Protein AF-A0A3L8C1E6-F1 (afdb_monomer_lite)

Secondary structure (DSSP, 8-state):
-PPPTT---------SSHHHHHHHHHHHHHHHTT-HHHHHHHHHIIIIIS-----SHHHHHHHHTTSS--HHHHHHHHH-HHHHHHHHHHHHHHHHTT--SSSEEEETTTEEEEHHHHSSHHHHHHHHHHHHT-

Sequence (134 aa):
QTKPEAVQFSRVPATWNASFRKLGKLYYVIEKLGLQDKAMPLVFDYVHGQKKTVDGPKSAFEALSSLEVTEAAVTEAWNDTEVETKTNTAGRTFSQYQLRGVPAFMVNGQYTTSVKMAGSEEELFEVVNFLLGK

Radius of gyration: 16.0 Å; chains: 1; bounding box: 40×29×36 Å

Structure (mmCIF, N/CA/C/O backbone):
data_AF-A0A3L8C1E6-F1
#
_entry.id   AF-A0A3L8C1E6-F1
#
loop_
_atom_site.group_PDB
_atom_site.id
_atom_site.type_symbol
_atom_site.label_atom_id
_atom_site.label_alt_id
_atom_site.label_comp_id
_atom_site.label_asym_id
_atom_site.label_entity_id
_atom_site.label_seq_id
_atom_site.pdbx_PDB_ins_code
_atom_site.Cartn_x
_atom_site.Cartn_y
_atom_site.Cartn_z
_atom_site.occupancy
_atom_site.B_iso_or_equiv
_atom_site.auth_seq_id
_atom_site.auth_comp_id
_atom_site.auth_asym_id
_atom_site.auth_atom_id
_atom_site.pdbx_PDB_model_num
ATOM 1 N N . GLN A 1 1 ? -23.079 -10.722 1.914 1.00 39.59 1 GLN A N 1
ATOM 2 C CA . GLN A 1 1 ? -24.048 -9.624 2.109 1.00 39.59 1 GLN A CA 1
ATOM 3 C C . GLN A 1 1 ? -23.577 -8.421 1.313 1.00 39.59 1 GLN A C 1
ATOM 5 O O . GLN A 1 1 ? -22.400 -8.087 1.371 1.00 39.59 1 GLN A O 1
ATOM 10 N N . THR A 1 2 ? -24.466 -7.854 0.505 1.00 45.72 2 THR A N 1
ATOM 11 C CA . THR A 1 2 ? -24.214 -6.737 -0.410 1.00 45.72 2 THR A CA 1
ATOM 12 C C . THR A 1 2 ? -24.329 -5.406 0.332 1.00 45.72 2 THR A C 1
ATOM 14 O O . THR A 1 2 ? -25.259 -5.181 1.100 1.00 45.72 2 THR A O 1
ATOM 17 N N . LYS A 1 3 ? -23.324 -4.557 0.125 1.00 45.88 3 LYS A N 1
ATOM 18 C CA . LYS A 1 3 ? -23.102 -3.260 0.771 1.00 45.88 3 LYS A CA 1
ATOM 19 C C . LYS A 1 3 ? -24.234 -2.265 0.431 1.00 45.88 3 LYS A C 1
ATOM 21 O O . LYS A 1 3 ? -24.604 -2.206 -0.740 1.00 45.88 3 LYS A O 1
ATOM 26 N N . PRO A 1 4 ? -24.743 -1.452 1.377 1.00 47.69 4 PRO A N 1
ATOM 27 C CA . PRO A 1 4 ? -25.599 -0.310 1.049 1.00 47.69 4 PRO A CA 1
ATOM 28 C C . PRO A 1 4 ? -24.823 0.719 0.209 1.00 47.69 4 PRO A C 1
ATOM 30 O O . PRO A 1 4 ? -23.647 0.976 0.478 1.00 47.69 4 PRO A O 1
ATOM 33 N N . GLU A 1 5 ? -25.479 1.332 -0.781 1.00 49.22 5 GLU A N 1
ATOM 34 C CA . GLU A 1 5 ? -24.886 2.263 -1.766 1.00 49.22 5 GLU A CA 1
ATOM 35 C C . GLU A 1 5 ? -24.219 3.518 -1.161 1.00 49.22 5 GLU A C 1
ATOM 37 O O . GLU A 1 5 ? -23.462 4.203 -1.843 1.00 49.22 5 GLU A O 1
ATOM 42 N N . ALA A 1 6 ? -24.421 3.804 0.129 1.00 55.22 6 ALA A N 1
ATOM 43 C CA . ALA A 1 6 ? -23.886 4.989 0.805 1.00 55.22 6 ALA A CA 1
ATOM 44 C C . ALA A 1 6 ? -22.478 4.816 1.414 1.00 55.22 6 ALA A C 1
ATOM 46 O O . ALA A 1 6 ? -21.948 5.753 2.008 1.00 55.22 6 ALA A O 1
ATOM 47 N N . VAL A 1 7 ? -21.852 3.638 1.298 1.00 49.88 7 VAL A N 1
ATOM 48 C CA . VAL A 1 7 ? -20.583 3.355 1.990 1.00 49.88 7 VAL A CA 1
ATOM 49 C C . VAL A 1 7 ? -19.402 3.392 1.021 1.00 49.88 7 VAL A C 1
ATOM 51 O O . VAL A 1 7 ? -19.164 2.436 0.275 1.00 49.88 7 VAL A O 1
ATOM 54 N N . GLN A 1 8 ? -18.583 4.445 1.081 1.00 57.16 8 GLN A N 1
ATOM 55 C CA . GLN A 1 8 ? -17.251 4.437 0.467 1.00 57.16 8 GLN A CA 1
ATOM 56 C C . GLN A 1 8 ? -16.273 3.691 1.376 1.00 57.16 8 GLN A C 1
ATOM 58 O O . GLN A 1 8 ? -16.107 4.019 2.545 1.00 57.16 8 GLN A O 1
ATOM 63 N N . PHE A 1 9 ? -15.636 2.651 0.838 1.00 55.72 9 PHE A N 1
ATOM 64 C CA . PHE A 1 9 ? -14.589 1.924 1.548 1.00 55.72 9 PHE A CA 1
ATOM 65 C C . PHE A 1 9 ? -13.251 2.302 0.930 1.00 55.72 9 PHE A C 1
ATOM 67 O O . PHE A 1 9 ? -13.019 2.024 -0.244 1.00 55.72 9 PHE A O 1
ATOM 74 N N . SER A 1 10 ? -12.398 2.940 1.722 1.00 62.34 10 SER A N 1
ATOM 75 C CA . SER A 1 10 ? -11.041 3.301 1.331 1.00 62.34 10 SER A CA 1
ATOM 76 C C . SER A 1 10 ? -10.060 2.609 2.267 1.00 62.34 10 SER A C 1
ATOM 78 O O . SER A 1 10 ? -10.228 2.645 3.487 1.00 62.34 10 SER A O 1
ATOM 80 N N . ARG A 1 11 ? -9.048 1.949 1.699 1.00 68.44 11 ARG A N 1
ATOM 81 C CA . ARG A 1 11 ? -7.948 1.370 2.474 1.00 68.44 11 ARG A CA 1
ATOM 82 C C . ARG A 1 11 ? -6.838 2.406 2.555 1.00 68.44 11 ARG A C 1
ATOM 84 O O . ARG A 1 11 ? -6.312 2.835 1.532 1.00 68.44 11 ARG A O 1
ATOM 91 N N . VAL A 1 12 ? -6.465 2.776 3.774 1.00 69.62 12 VAL A N 1
ATOM 92 C CA . VAL A 1 12 ? -5.298 3.621 4.034 1.00 69.62 12 VAL A CA 1
ATOM 93 C C . VAL A 1 12 ? -4.218 2.722 4.633 1.00 69.62 12 VAL A C 1
ATOM 95 O O . VAL A 1 12 ? -4.436 2.169 5.714 1.00 69.62 12 VAL A O 1
ATOM 98 N N . PRO A 1 13 ? -3.081 2.508 3.952 1.00 69.25 13 PRO A N 1
ATOM 99 C CA . PRO A 1 13 ? -2.024 1.672 4.491 1.00 69.25 13 PRO A CA 1
ATOM 100 C C . PRO A 1 13 ? -1.359 2.358 5.688 1.00 69.25 13 PRO A C 1
ATOM 102 O O . PRO A 1 13 ? -1.183 3.577 5.708 1.00 69.25 13 PRO A O 1
ATOM 105 N N . ALA A 1 14 ? -0.953 1.567 6.680 1.00 69.00 14 ALA A N 1
ATOM 106 C CA . ALA A 1 14 ? -0.160 2.077 7.789 1.00 69.00 14 ALA A CA 1
ATOM 107 C C . ALA A 1 14 ? 1.213 2.524 7.303 1.00 69.00 14 ALA A C 1
ATOM 109 O O . ALA A 1 14 ? 1.912 1.772 6.631 1.00 69.00 14 ALA A O 1
ATOM 110 N N . THR A 1 15 ? 1.622 3.731 7.692 1.00 71.69 15 THR A N 1
ATOM 111 C CA . THR A 1 15 ? 2.943 4.283 7.356 1.00 71.69 15 THR A CA 1
ATOM 112 C C . THR A 1 15 ? 3.637 4.909 8.573 1.00 71.69 15 THR A C 1
ATOM 114 O O . THR A 1 15 ? 4.393 5.867 8.430 1.00 71.69 15 THR A O 1
ATOM 117 N N . TRP A 1 16 ? 3.366 4.410 9.787 1.00 67.94 16 TRP A N 1
ATOM 118 C CA . TRP A 1 16 ? 3.824 5.032 11.043 1.00 67.94 16 TRP A CA 1
ATOM 119 C C . TRP A 1 16 ? 5.339 4.939 11.291 1.00 67.94 16 TRP A C 1
ATOM 121 O O . TRP A 1 16 ? 5.869 5.656 12.133 1.00 67.94 16 TRP A O 1
ATOM 131 N N . ASN A 1 17 ? 6.049 4.046 10.596 1.00 74.44 17 ASN A N 1
ATOM 132 C CA . ASN A 1 17 ? 7.511 3.974 10.604 1.00 74.44 17 ASN A CA 1
ATOM 133 C C . ASN A 1 17 ? 8.043 3.791 9.177 1.00 74.44 17 ASN A C 1
ATOM 135 O O . ASN A 1 17 ? 7.270 3.582 8.241 1.00 74.44 17 ASN A O 1
ATOM 139 N N . ALA A 1 18 ? 9.365 3.861 9.007 1.00 83.12 18 ALA A N 1
ATOM 140 C CA . ALA A 1 18 ? 9.994 3.794 7.691 1.00 83.12 18 ALA A CA 1
ATOM 141 C C . ALA A 1 18 ? 9.648 2.507 6.922 1.00 83.12 18 ALA A C 1
ATOM 143 O O . ALA A 1 18 ? 9.317 2.588 5.744 1.00 83.12 18 ALA A O 1
ATOM 144 N N . SER A 1 19 ? 9.663 1.340 7.570 1.00 80.38 19 SER A N 1
ATOM 145 C CA . SER A 1 19 ? 9.336 0.062 6.921 1.00 80.38 19 SER A CA 1
ATOM 146 C C . SER A 1 19 ? 7.873 0.003 6.477 1.00 80.38 19 SER A C 1
ATOM 148 O O . SER A 1 19 ? 7.586 -0.306 5.322 1.00 80.38 19 SER A O 1
ATOM 150 N N . PHE A 1 20 ? 6.941 0.387 7.352 1.00 80.31 20 PHE A N 1
ATOM 151 C CA . PHE A 1 20 ? 5.520 0.449 7.015 1.00 80.31 20 PHE A CA 1
ATOM 152 C C . PHE A 1 20 ? 5.237 1.500 5.941 1.00 80.31 20 PHE A C 1
ATOM 154 O O . PHE A 1 20 ? 4.435 1.257 5.049 1.00 80.31 20 PHE A O 1
ATOM 161 N N . ARG A 1 21 ? 5.959 2.628 5.934 1.00 87.44 21 ARG A N 1
ATOM 162 C CA . ARG A 1 21 ? 5.863 3.630 4.864 1.00 87.44 21 ARG A CA 1
ATOM 163 C C . ARG A 1 21 ? 6.209 3.042 3.500 1.00 87.44 21 ARG A C 1
ATOM 165 O O . ARG A 1 21 ? 5.520 3.350 2.537 1.00 87.44 21 ARG A O 1
ATOM 172 N N . LYS A 1 22 ? 7.225 2.179 3.408 1.00 90.06 22 LYS A N 1
ATOM 173 C CA . LYS A 1 22 ? 7.590 1.509 2.148 1.00 90.06 22 LYS A CA 1
ATOM 174 C C . LYS A 1 22 ? 6.529 0.503 1.701 1.00 90.06 22 LYS A C 1
ATOM 176 O O . LYS A 1 22 ? 6.199 0.468 0.521 1.00 90.06 22 LYS A O 1
ATOM 181 N N . LEU A 1 23 ? 5.947 -0.253 2.632 1.00 86.88 23 LEU A N 1
ATOM 182 C CA . LEU A 1 23 ? 4.824 -1.153 2.337 1.00 86.88 23 LEU A CA 1
ATOM 183 C C . LEU A 1 23 ? 3.564 -0.384 1.912 1.00 86.88 23 LEU A C 1
ATOM 185 O O . LEU A 1 23 ? 2.896 -0.774 0.959 1.00 86.88 23 LEU A O 1
ATOM 189 N N . GLY A 1 24 ? 3.264 0.744 2.556 1.00 87.25 24 GLY A N 1
ATOM 190 C CA . GLY A 1 24 ? 2.166 1.617 2.145 1.00 87.25 24 GLY A CA 1
ATOM 191 C C . GLY A 1 24 ? 2.413 2.300 0.806 1.00 87.25 24 GLY A C 1
ATOM 192 O O . GLY A 1 24 ? 1.495 2.438 0.004 1.00 87.25 24 GLY A O 1
ATOM 193 N N . LYS A 1 25 ? 3.667 2.641 0.505 1.00 92.31 25 LYS A N 1
ATOM 194 C CA . LYS A 1 25 ? 4.053 3.114 -0.823 1.00 92.31 25 LYS A CA 1
ATOM 195 C C . LYS A 1 25 ? 3.846 2.032 -1.884 1.00 92.31 25 LYS A C 1
ATOM 197 O O . LYS A 1 25 ? 3.252 2.315 -2.919 1.00 92.31 25 LYS A O 1
ATOM 202 N N . LEU A 1 26 ? 4.242 0.787 -1.602 1.00 91.44 26 LEU A N 1
ATOM 203 C CA . LEU A 1 26 ? 3.983 -0.361 -2.478 1.00 91.44 26 LEU A CA 1
ATOM 204 C C . LEU A 1 26 ? 2.481 -0.565 -2.732 1.00 91.44 26 LEU A C 1
ATOM 206 O O . LEU A 1 26 ? 2.094 -0.829 -3.866 1.00 91.44 26 LEU A O 1
ATOM 210 N N . TYR A 1 27 ? 1.628 -0.380 -1.722 1.00 90.31 27 TYR A N 1
ATOM 211 C CA . TYR A 1 27 ? 0.173 -0.421 -1.905 1.00 90.31 27 TYR A CA 1
ATOM 212 C C . TYR A 1 27 ? -0.302 0.589 -2.964 1.00 90.31 27 TYR A C 1
ATOM 214 O O . TYR A 1 27 ? -1.056 0.229 -3.866 1.00 90.31 27 TYR A O 1
ATOM 222 N N . TYR A 1 28 ? 0.180 1.834 -2.910 1.00 92.12 28 TYR A N 1
ATOM 223 C CA . TYR A 1 28 ? -0.190 2.856 -3.894 1.00 92.12 28 TYR A CA 1
ATOM 224 C C . TYR A 1 28 ? 0.442 2.640 -5.274 1.00 92.12 28 TYR A C 1
ATOM 226 O O . TYR A 1 28 ? -0.171 2.991 -6.278 1.00 92.12 28 TYR A O 1
ATOM 234 N N . VAL A 1 29 ? 1.618 2.012 -5.348 1.00 93.00 29 VAL A N 1
ATOM 235 C CA . VAL A 1 29 ? 2.190 1.540 -6.620 1.00 93.00 29 VAL A CA 1
ATOM 236 C C . VAL A 1 29 ? 1.280 0.494 -7.260 1.00 93.00 29 VAL A C 1
ATOM 238 O O . VAL A 1 29 ? 0.937 0.604 -8.431 1.00 93.00 29 VAL A O 1
ATOM 241 N N . ILE A 1 30 ? 0.836 -0.489 -6.479 1.00 91.25 30 ILE A N 1
ATOM 242 C CA . ILE A 1 30 ? -0.080 -1.542 -6.930 1.00 91.25 30 ILE A CA 1
ATOM 243 C C . ILE A 1 30 ? -1.422 -0.956 -7.382 1.00 91.25 30 ILE A C 1
ATOM 245 O O . ILE A 1 30 ? -1.963 -1.390 -8.396 1.00 91.25 30 ILE A O 1
ATOM 249 N N . GLU A 1 31 ? -1.946 0.032 -6.652 1.00 88.50 31 GLU A N 1
ATOM 250 C CA . GLU A 1 31 ? -3.147 0.779 -7.038 1.00 88.50 31 GLU A CA 1
ATOM 251 C C . GLU A 1 31 ? -2.957 1.509 -8.367 1.00 88.50 31 GLU A C 1
ATOM 253 O O . GLU A 1 31 ? -3.797 1.373 -9.253 1.00 88.50 31 GLU A O 1
ATOM 258 N N . LYS A 1 32 ? -1.841 2.226 -8.543 1.00 91.75 32 LYS A N 1
ATOM 259 C CA . LYS A 1 32 ? -1.549 2.946 -9.789 1.00 91.75 32 LYS A CA 1
ATOM 260 C C . LYS A 1 32 ? -1.431 2.003 -10.989 1.00 91.75 32 LYS A C 1
ATOM 262 O O . LYS A 1 32 ? -1.827 2.362 -12.092 1.00 91.75 32 LYS A O 1
ATOM 267 N N . LEU A 1 33 ? -0.914 0.796 -10.766 1.00 91.56 33 LEU A N 1
ATOM 268 C CA . LEU A 1 33 ? -0.788 -0.244 -11.788 1.00 91.56 33 LEU A CA 1
ATOM 269 C C . LEU A 1 33 ? -2.080 -1.055 -11.998 1.00 91.56 33 LEU A C 1
ATOM 271 O O . LEU A 1 33 ? -2.119 -1.901 -12.886 1.00 91.56 33 LEU A O 1
ATOM 275 N N . GLY A 1 34 ? -3.130 -0.833 -11.197 1.00 89.81 34 GLY A N 1
ATOM 276 C CA . GLY A 1 34 ? -4.392 -1.574 -11.296 1.00 89.81 34 GLY A CA 1
ATOM 277 C C . GLY A 1 34 ? -4.275 -3.058 -10.925 1.00 89.81 34 GLY A C 1
ATOM 278 O O . GLY A 1 34 ? -5.050 -3.882 -11.402 1.00 89.81 34 GLY A O 1
ATOM 279 N N . LEU A 1 35 ? -3.295 -3.424 -10.090 1.00 88.75 35 LEU A N 1
ATOM 280 C CA . LEU A 1 35 ? -2.958 -4.819 -9.767 1.00 88.75 35 LEU A CA 1
ATOM 281 C C . LEU A 1 35 ? -3.475 -5.277 -8.393 1.00 88.75 35 LEU A C 1
ATOM 283 O O . LEU A 1 35 ? -3.067 -6.329 -7.902 1.00 88.75 35 LEU A O 1
ATOM 287 N N . GLN A 1 36 ? -4.352 -4.502 -7.752 1.00 79.25 36 GLN A N 1
ATOM 2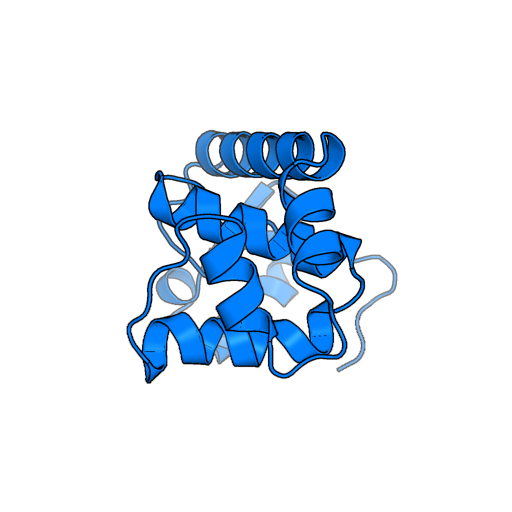88 C CA . GLN A 1 36 ? -4.730 -4.663 -6.338 1.00 79.25 36 GLN A CA 1
ATOM 289 C C . GLN A 1 36 ? -5.208 -6.077 -5.990 1.00 79.25 36 GLN A C 1
ATOM 291 O O . GLN A 1 36 ? -4.732 -6.653 -5.011 1.00 79.25 36 GLN A O 1
ATOM 296 N N . ASP A 1 37 ? -6.080 -6.655 -6.816 1.00 76.81 37 ASP A N 1
ATOM 297 C CA . ASP A 1 37 ? -6.702 -7.953 -6.536 1.00 76.81 37 ASP A CA 1
ATOM 298 C C . ASP A 1 37 ? -5.698 -9.114 -6.553 1.00 76.81 37 ASP A C 1
ATOM 300 O O . ASP A 1 37 ? -5.835 -10.071 -5.793 1.00 76.81 37 ASP A O 1
ATOM 304 N N . LYS A 1 38 ? -4.661 -9.026 -7.396 1.00 81.56 38 LYS A N 1
ATOM 305 C CA . LYS A 1 38 ? -3.672 -10.100 -7.586 1.00 81.56 38 LYS A CA 1
ATOM 306 C C . LYS A 1 38 ? -2.392 -9.886 -6.780 1.00 81.56 38 LYS A C 1
ATOM 308 O O . LYS A 1 38 ? -1.742 -10.850 -6.389 1.00 81.56 38 LYS A O 1
ATOM 313 N N . ALA A 1 39 ? -2.019 -8.634 -6.531 1.00 86.50 39 ALA A N 1
ATOM 314 C CA . ALA A 1 39 ? -0.754 -8.291 -5.894 1.00 86.50 39 ALA A CA 1
ATOM 315 C C . ALA A 1 39 ? -0.776 -8.444 -4.371 1.00 86.50 39 ALA A C 1
ATOM 317 O O . ALA A 1 39 ? 0.246 -8.782 -3.783 1.00 86.50 39 ALA A O 1
ATOM 318 N N . MET A 1 40 ? -1.917 -8.215 -3.712 1.00 81.25 40 MET A N 1
ATOM 319 C CA . MET A 1 40 ? -1.988 -8.259 -2.244 1.00 81.25 40 MET A CA 1
ATOM 320 C C . MET A 1 40 ? -1.586 -9.619 -1.643 1.00 81.25 40 MET A C 1
ATOM 322 O O . MET A 1 40 ? -0.762 -9.612 -0.725 1.00 81.25 40 MET A O 1
ATOM 326 N N . PRO A 1 41 ? -2.056 -10.777 -2.155 1.00 82.12 41 PRO A N 1
ATOM 327 C CA . PRO A 1 41 ? -1.594 -12.080 -1.671 1.00 82.12 41 PRO A CA 1
ATOM 328 C C . PRO A 1 41 ? -0.089 -12.301 -1.880 1.00 82.12 41 PRO A C 1
ATOM 330 O O . PRO A 1 41 ? 0.581 -12.815 -0.989 1.00 82.12 41 PRO A O 1
ATOM 333 N N . LEU A 1 42 ? 0.454 -11.864 -3.023 1.00 86.31 42 LEU A N 1
ATOM 334 C CA . LEU A 1 42 ? 1.876 -12.015 -3.356 1.00 86.31 42 LEU A CA 1
ATOM 335 C C . LEU A 1 42 ? 2.768 -11.187 -2.434 1.00 86.31 42 LEU A C 1
ATOM 337 O O . LEU A 1 42 ? 3.764 -11.685 -1.918 1.00 86.31 42 LEU A O 1
ATOM 341 N N . VAL A 1 43 ? 2.383 -9.938 -2.166 1.00 86.38 43 VAL A N 1
ATOM 342 C CA . VAL A 1 43 ? 3.099 -9.075 -1.219 1.00 86.38 43 VAL A CA 1
ATOM 343 C C . VAL A 1 43 ? 3.025 -9.646 0.196 1.00 86.38 43 VAL A C 1
ATOM 345 O O . VAL A 1 43 ? 4.011 -9.595 0.932 1.00 86.38 43 VAL A O 1
ATOM 348 N N . PHE A 1 44 ? 1.879 -10.211 0.586 1.00 80.50 44 PHE A N 1
ATOM 349 C CA . PHE A 1 44 ? 1.734 -10.830 1.898 1.00 80.50 44 PHE A CA 1
ATOM 350 C C . PHE A 1 44 ? 2.652 -12.047 2.057 1.00 80.50 44 PHE A C 1
ATOM 352 O O . PHE A 1 44 ? 3.345 -12.136 3.073 1.00 80.50 44 PHE A O 1
ATOM 359 N N . ASP A 1 45 ? 2.704 -12.934 1.059 1.00 81.56 45 ASP A N 1
ATOM 360 C CA . ASP A 1 45 ? 3.623 -14.076 1.033 1.00 81.56 45 ASP A CA 1
ATOM 361 C C . ASP A 1 45 ? 5.091 -13.628 1.014 1.00 81.56 45 ASP A C 1
ATOM 363 O O . ASP A 1 45 ? 5.900 -14.122 1.796 1.00 81.56 45 ASP A O 1
ATOM 367 N N . TYR A 1 46 ? 5.434 -12.621 0.209 1.00 88.44 46 TYR A N 1
ATOM 368 C CA . TYR A 1 46 ? 6.788 -12.070 0.140 1.00 88.44 46 TYR A CA 1
ATOM 369 C C . TYR A 1 46 ? 7.290 -11.593 1.515 1.00 88.44 46 TYR A C 1
ATOM 371 O O . TYR A 1 46 ? 8.421 -11.885 1.910 1.00 88.44 46 T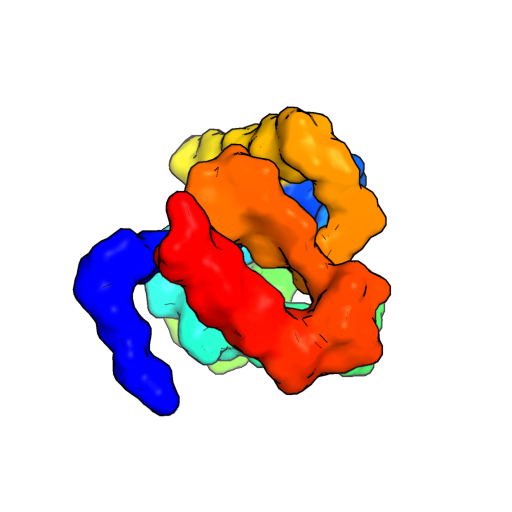YR A O 1
ATOM 379 N N . VAL A 1 47 ? 6.435 -10.911 2.284 1.00 81.69 47 VAL A N 1
ATOM 380 C CA . VAL A 1 47 ? 6.796 -10.383 3.608 1.00 81.69 47 VAL A CA 1
ATOM 381 C C . VAL A 1 47 ? 6.721 -11.443 4.709 1.00 81.69 47 VAL A C 1
ATOM 383 O O . VAL A 1 47 ? 7.643 -11.543 5.515 1.00 81.69 47 VAL A O 1
ATOM 386 N N . HIS A 1 48 ? 5.652 -12.240 4.770 1.00 78.69 48 HIS A N 1
ATOM 387 C CA . HIS A 1 48 ? 5.405 -13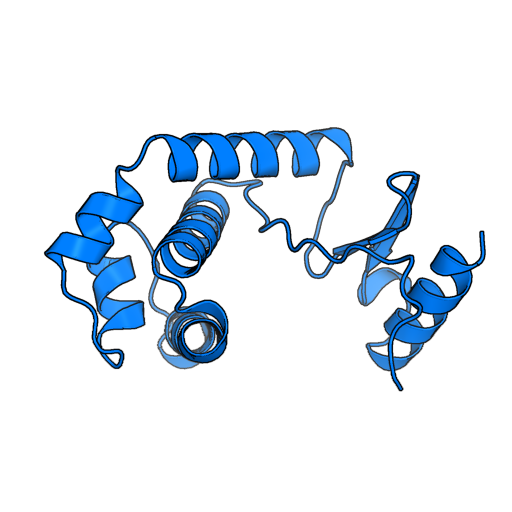.156 5.895 1.00 78.69 48 HIS A CA 1
ATOM 388 C C . HIS A 1 48 ? 5.861 -14.592 5.623 1.00 78.69 48 HIS A C 1
ATOM 390 O O . HIS A 1 48 ? 6.404 -15.235 6.521 1.00 78.69 48 HIS A O 1
ATOM 396 N N . GLY A 1 49 ? 5.661 -15.089 4.402 1.00 82.25 49 GLY A N 1
ATOM 397 C CA . GLY A 1 49 ? 6.069 -16.431 3.984 1.00 82.25 49 GLY A CA 1
ATOM 398 C C . GLY A 1 49 ? 7.568 -16.502 3.703 1.00 82.25 49 GLY A C 1
ATOM 399 O O . GLY A 1 49 ? 8.288 -17.294 4.309 1.00 82.25 49 GLY A O 1
ATOM 400 N N . GLN A 1 50 ? 8.061 -15.608 2.844 1.00 88.19 50 GLN A N 1
ATOM 401 C CA . GLN A 1 50 ? 9.465 -15.570 2.421 1.00 88.19 50 GLN A CA 1
ATOM 402 C C . GLN A 1 50 ? 10.361 -14.742 3.351 1.00 88.19 50 GLN A C 1
ATOM 404 O O . GLN A 1 50 ? 11.583 -14.781 3.208 1.00 88.19 50 GLN A O 1
ATOM 409 N N . LYS A 1 51 ? 9.778 -14.009 4.312 1.00 87.75 51 LYS A N 1
ATOM 410 C CA . LYS A 1 51 ? 10.496 -13.140 5.265 1.00 87.75 51 LYS A CA 1
ATOM 411 C C . LYS A 1 51 ? 11.381 -12.091 4.581 1.00 87.75 51 LYS A C 1
ATOM 413 O O . LYS A 1 51 ? 12.445 -11.744 5.097 1.00 87.75 51 LYS A O 1
ATOM 418 N N . LYS A 1 52 ? 10.958 -11.591 3.417 1.00 89.50 52 LYS A N 1
ATOM 419 C CA . LYS A 1 52 ? 11.669 -10.550 2.670 1.00 89.50 52 LYS A CA 1
ATOM 420 C C . LYS A 1 52 ? 11.106 -9.168 2.986 1.00 89.50 52 LYS A C 1
ATOM 422 O O . LYS A 1 52 ? 9.926 -8.996 3.279 1.00 89.50 52 LYS A O 1
ATOM 427 N N . THR A 1 53 ? 11.963 -8.159 2.888 1.00 88.88 53 THR A N 1
ATOM 428 C CA . THR A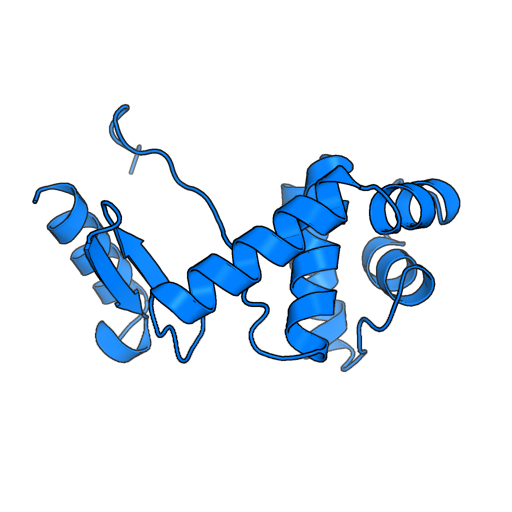 1 53 ? 11.591 -6.763 3.145 1.00 88.88 53 THR A CA 1
ATOM 429 C C . THR A 1 53 ? 11.406 -6.010 1.834 1.00 88.88 53 THR A C 1
ATOM 431 O O . THR A 1 53 ? 12.129 -6.226 0.860 1.00 88.88 53 THR A O 1
ATOM 434 N N . VAL A 1 54 ? 10.431 -5.100 1.814 1.00 90.38 54 VAL A N 1
ATOM 435 C CA . VAL A 1 54 ? 10.262 -4.125 0.733 1.00 90.38 54 VAL A CA 1
ATOM 436 C C . VAL A 1 54 ? 11.020 -2.861 1.111 1.00 90.38 54 VAL A C 1
ATOM 438 O O . VAL A 1 54 ? 10.582 -2.087 1.962 1.00 90.38 54 VAL A O 1
ATOM 441 N N . ASP A 1 55 ? 12.164 -2.655 0.468 1.00 91.62 55 ASP A N 1
ATOM 442 C CA . ASP A 1 55 ? 13.079 -1.554 0.758 1.00 91.62 55 ASP A CA 1
ATOM 443 C C . ASP A 1 55 ? 13.140 -0.469 -0.322 1.00 91.62 55 ASP A C 1
ATOM 445 O O . ASP A 1 55 ? 13.627 0.629 -0.042 1.00 91.62 55 ASP A O 1
ATOM 449 N N . GLY A 1 56 ? 12.615 -0.746 -1.517 1.00 92.31 56 GLY A N 1
ATOM 450 C CA . GLY A 1 56 ? 12.664 0.153 -2.667 1.00 92.31 56 GLY A CA 1
ATOM 451 C C . GLY A 1 56 ? 12.076 -0.475 -3.937 1.00 92.31 56 GLY A C 1
ATOM 452 O O . GLY A 1 56 ? 11.534 -1.579 -3.875 1.00 92.31 56 GLY A O 1
ATOM 453 N N . PRO A 1 57 ? 12.220 0.181 -5.103 1.00 93.56 57 PRO A N 1
ATOM 454 C CA . PRO A 1 57 ? 11.567 -0.235 -6.349 1.00 93.56 57 PRO A CA 1
ATOM 455 C C . PRO A 1 57 ? 11.961 -1.646 -6.805 1.00 93.56 57 PRO A C 1
ATOM 457 O O . PRO A 1 57 ? 11.111 -2.396 -7.269 1.00 93.56 57 PRO A O 1
ATOM 460 N N . LYS A 1 58 ? 13.215 -2.060 -6.589 1.00 94.31 58 LYS A N 1
ATOM 461 C CA . LYS A 1 58 ? 13.680 -3.408 -6.949 1.00 94.31 58 LYS A CA 1
ATOM 462 C C . LYS A 1 58 ? 12.999 -4.519 -6.138 1.00 94.31 58 LYS A C 1
ATOM 464 O O . LYS A 1 58 ? 12.567 -5.513 -6.703 1.00 94.31 58 LYS A O 1
ATOM 469 N N . SER A 1 59 ? 12.877 -4.346 -4.820 1.00 94.44 59 SER A N 1
ATOM 470 C CA . SER A 1 59 ? 12.191 -5.324 -3.952 1.00 94.44 59 SER A CA 1
ATOM 471 C C . SER A 1 59 ? 10.671 -5.261 -4.109 1.00 94.44 59 SER A C 1
ATOM 473 O O . SER A 1 59 ? 9.998 -6.279 -3.987 1.00 94.44 59 SER A O 1
ATOM 475 N N . ALA A 1 60 ? 10.128 -4.088 -4.444 1.00 93.62 60 ALA A N 1
ATOM 476 C CA . ALA A 1 60 ? 8.746 -3.948 -4.890 1.00 93.62 60 ALA A CA 1
ATOM 477 C C . ALA A 1 60 ? 8.487 -4.733 -6.183 1.00 93.62 60 ALA A C 1
ATOM 479 O O . ALA A 1 60 ? 7.496 -5.451 -6.265 1.00 93.62 60 ALA A O 1
ATOM 480 N N . PHE A 1 61 ? 9.383 -4.644 -7.169 1.00 96.25 61 PHE A N 1
ATOM 481 C CA . PHE A 1 61 ? 9.286 -5.434 -8.393 1.00 96.25 61 PHE A CA 1
ATOM 482 C C . PHE A 1 61 ? 9.411 -6.928 -8.098 1.00 96.25 61 PHE A C 1
ATOM 484 O O . PHE A 1 61 ? 8.600 -7.702 -8.585 1.00 96.25 61 PHE A O 1
ATOM 491 N N . GLU A 1 62 ? 10.353 -7.337 -7.246 1.00 94.75 62 GLU A N 1
ATOM 492 C CA . GLU A 1 62 ? 10.499 -8.739 -6.844 1.00 94.75 62 GLU A CA 1
ATOM 493 C C . GLU A 1 62 ? 9.202 -9.298 -6.236 1.00 94.75 62 GLU A C 1
ATOM 495 O O . GLU A 1 62 ? 8.746 -10.367 -6.646 1.00 94.75 62 GLU A O 1
ATOM 500 N N . ALA A 1 63 ? 8.553 -8.535 -5.348 1.00 91.50 63 ALA A N 1
ATOM 501 C CA . ALA A 1 63 ? 7.271 -8.897 -4.742 1.00 91.50 63 ALA A CA 1
ATOM 502 C C . ALA A 1 63 ? 6.110 -8.999 -5.753 1.00 91.50 63 ALA A C 1
ATOM 504 O O . ALA A 1 63 ? 5.111 -9.662 -5.478 1.00 91.50 63 ALA A O 1
ATOM 505 N N . LEU A 1 64 ? 6.230 -8.353 -6.917 1.00 92.81 64 LEU A N 1
ATOM 506 C CA . LEU A 1 64 ? 5.216 -8.323 -7.976 1.00 92.81 64 LEU A CA 1
ATOM 507 C C . LEU A 1 64 ? 5.613 -9.120 -9.224 1.00 92.81 64 LEU A C 1
ATOM 509 O O . LEU A 1 64 ? 4.833 -9.193 -10.166 1.00 92.81 64 LEU A O 1
ATOM 513 N N . SER A 1 65 ? 6.796 -9.731 -9.233 1.00 90.19 65 SER A N 1
ATOM 514 C CA . SER A 1 65 ? 7.422 -10.335 -10.418 1.00 90.19 65 SER A CA 1
ATOM 515 C C . SER A 1 65 ? 6.634 -11.496 -11.030 1.00 90.19 65 SER A C 1
ATOM 517 O O . SER A 1 65 ? 6.833 -11.832 -12.192 1.00 90.19 65 SER A O 1
ATOM 519 N N . SER A 1 66 ? 5.724 -12.103 -10.262 1.00 89.44 66 SER A N 1
ATOM 520 C CA . SER A 1 66 ? 4.803 -13.141 -10.747 1.00 89.44 66 SER A CA 1
ATOM 521 C C . SER A 1 66 ? 3.598 -12.579 -11.517 1.00 89.44 66 SER A C 1
ATOM 523 O O . SER A 1 66 ? 2.794 -13.349 -12.036 1.00 89.44 66 SER A O 1
ATOM 525 N N . LEU A 1 67 ? 3.441 -11.254 -11.568 1.00 91.19 67 LEU A N 1
ATOM 526 C CA . LEU A 1 67 ? 2.424 -10.555 -12.351 1.00 91.19 67 LEU A CA 1
ATOM 527 C C . LEU A 1 67 ? 3.020 -10.036 -13.661 1.00 91.19 67 LEU A C 1
ATOM 529 O O . LEU A 1 67 ? 4.230 -9.868 -13.792 1.00 91.19 67 LEU A O 1
ATOM 533 N N . GLU A 1 68 ? 2.152 -9.720 -14.619 1.00 90.19 68 GLU A N 1
ATOM 534 C CA . GLU A 1 68 ? 2.528 -9.107 -15.897 1.00 90.19 68 GLU A CA 1
ATOM 535 C C . GLU A 1 68 ? 2.897 -7.622 -15.710 1.00 90.19 68 GLU A C 1
ATOM 537 O O . GLU A 1 68 ? 2.178 -6.717 -16.128 1.00 90.19 68 GLU A O 1
ATOM 542 N N . VAL A 1 69 ? 4.020 -7.361 -15.036 1.00 93.56 69 VAL A N 1
ATOM 543 C CA . VAL A 1 69 ? 4.561 -6.022 -14.780 1.00 93.56 69 VAL A CA 1
ATOM 544 C C . VAL A 1 69 ? 6.057 -5.986 -15.085 1.00 93.56 69 VAL A C 1
ATOM 546 O O . VAL A 1 69 ? 6.770 -6.967 -14.887 1.00 93.56 69 VAL A O 1
ATOM 549 N N . THR A 1 70 ? 6.555 -4.850 -15.570 1.00 95.19 70 THR A N 1
ATOM 550 C CA . THR A 1 70 ? 7.989 -4.643 -15.806 1.00 95.19 70 THR A CA 1
ATOM 551 C C . THR A 1 70 ? 8.637 -3.906 -14.637 1.00 95.19 70 THR A C 1
ATOM 553 O O . THR A 1 70 ? 8.002 -3.084 -13.972 1.00 95.19 70 THR A O 1
ATOM 556 N N . GLU A 1 71 ? 9.932 -4.139 -14.407 1.00 94.69 71 GLU A N 1
ATOM 557 C CA . GLU A 1 71 ? 10.700 -3.394 -13.396 1.00 94.69 71 GLU A CA 1
ATOM 558 C C . GLU A 1 71 ? 10.657 -1.879 -13.653 1.00 94.69 71 GLU A C 1
ATOM 560 O O . GLU A 1 71 ? 10.563 -1.088 -12.713 1.00 94.69 71 GLU A O 1
ATOM 565 N N . ALA A 1 72 ? 10.654 -1.476 -14.928 1.00 95.94 72 ALA A N 1
ATOM 566 C CA . ALA A 1 72 ? 10.516 -0.083 -15.336 1.00 95.94 72 ALA A CA 1
ATOM 567 C C . ALA A 1 72 ? 9.175 0.514 -14.880 1.00 95.94 72 ALA A C 1
ATOM 569 O O . ALA A 1 72 ? 9.180 1.559 -14.234 1.00 95.94 72 ALA A O 1
ATOM 570 N N . ALA A 1 73 ? 8.053 -0.176 -15.121 1.00 95.12 73 ALA A N 1
ATOM 571 C CA . ALA A 1 73 ? 6.729 0.291 -14.709 1.00 95.12 73 ALA A CA 1
ATOM 572 C C . ALA A 1 73 ? 6.603 0.400 -13.181 1.00 95.12 73 ALA A C 1
ATOM 574 O O . ALA A 1 73 ? 6.064 1.381 -12.669 1.00 95.12 73 ALA A O 1
ATOM 575 N N . VAL A 1 74 ? 7.149 -0.570 -12.433 1.00 95.31 74 VAL A N 1
ATOM 576 C CA . VAL A 1 74 ? 7.176 -0.504 -10.960 1.00 95.31 74 VAL A CA 1
ATOM 577 C C . VAL A 1 74 ? 8.032 0.665 -10.479 1.00 95.31 74 VAL A C 1
ATOM 579 O O . VAL A 1 74 ? 7.633 1.380 -9.564 1.00 95.31 74 VAL A O 1
ATOM 582 N N . THR A 1 75 ? 9.198 0.879 -11.087 1.00 96.44 75 THR A N 1
ATOM 583 C CA . THR A 1 75 ? 10.118 1.958 -10.703 1.00 96.44 75 THR A CA 1
ATOM 584 C C . THR A 1 75 ? 9.538 3.335 -11.011 1.00 96.44 75 THR A C 1
ATOM 586 O O . THR A 1 75 ? 9.651 4.245 -10.191 1.00 96.44 75 THR A O 1
ATOM 589 N N . GLU A 1 76 ? 8.888 3.487 -12.162 1.00 96.69 76 GLU A N 1
ATOM 590 C CA . GLU A 1 76 ? 8.186 4.709 -12.547 1.00 96.69 76 GLU A CA 1
ATOM 591 C C . GLU A 1 76 ? 7.051 5.010 -11.565 1.00 96.69 76 GLU A C 1
ATOM 593 O O . GLU A 1 76 ? 7.042 6.073 -10.948 1.00 96.69 76 GLU A O 1
ATOM 598 N N . ALA A 1 77 ? 6.168 4.038 -11.317 1.00 95.94 77 ALA A N 1
ATOM 599 C CA . ALA A 1 77 ? 5.083 4.187 -10.352 1.00 95.94 77 ALA A CA 1
ATOM 600 C C . ALA A 1 77 ? 5.601 4.459 -8.929 1.00 95.94 77 ALA A C 1
ATOM 602 O O . ALA A 1 77 ? 5.015 5.247 -8.193 1.00 95.94 77 ALA A O 1
ATOM 603 N N . TRP A 1 78 ? 6.721 3.854 -8.525 1.00 95.75 78 TRP A N 1
ATOM 604 C CA . TRP A 1 78 ? 7.338 4.107 -7.222 1.00 95.75 78 TRP A CA 1
ATOM 605 C C . TRP A 1 78 ? 7.842 5.547 -7.082 1.00 95.75 78 TRP A C 1
ATOM 607 O O . TRP A 1 78 ? 7.764 6.130 -6.000 1.00 95.75 78 TRP A O 1
ATOM 617 N N . ASN A 1 79 ? 8.373 6.138 -8.147 1.00 95.56 79 ASN A N 1
ATOM 618 C CA . ASN A 1 79 ? 8.881 7.511 -8.125 1.00 95.56 79 ASN A CA 1
ATOM 619 C C . ASN A 1 79 ? 7.813 8.554 -8.477 1.00 95.56 79 ASN A C 1
ATOM 621 O O . ASN A 1 79 ? 8.089 9.753 -8.453 1.00 95.56 79 ASN A O 1
ATOM 625 N N . ASP A 1 80 ? 6.595 8.110 -8.769 1.00 96.75 80 ASP A N 1
ATOM 626 C CA . ASP A 1 80 ? 5.492 8.972 -9.143 1.00 96.75 80 ASP A CA 1
ATOM 627 C C . ASP A 1 80 ? 5.053 9.895 -7.991 1.00 96.75 80 ASP A C 1
ATOM 629 O O . ASP A 1 80 ? 4.936 9.505 -6.823 1.00 96.75 80 ASP A O 1
ATOM 633 N N . THR A 1 81 ? 4.792 11.157 -8.336 1.00 95.19 81 THR A N 1
ATOM 634 C CA . THR A 1 81 ? 4.451 12.199 -7.356 1.00 95.19 81 THR A CA 1
ATOM 635 C C . THR A 1 81 ? 3.083 11.960 -6.712 1.00 95.19 81 THR A C 1
ATOM 637 O O . THR A 1 81 ? 2.888 12.285 -5.537 1.00 95.19 81 THR A O 1
ATOM 640 N N . GLU A 1 82 ? 2.136 11.360 -7.436 1.00 92.56 82 GLU A N 1
ATOM 641 C CA . GLU A 1 82 ? 0.821 10.995 -6.906 1.00 92.56 82 GLU A CA 1
ATOM 642 C C . GLU A 1 82 ? 0.964 9.921 -5.821 1.00 92.56 82 GLU A C 1
ATOM 644 O O . GLU A 1 82 ? 0.396 10.054 -4.735 1.00 92.56 82 GLU A O 1
ATOM 649 N N . VAL A 1 83 ? 1.787 8.898 -6.075 1.00 93.44 83 VAL A N 1
ATOM 650 C CA . VAL A 1 83 ? 2.088 7.822 -5.116 1.00 93.44 83 VAL A CA 1
ATOM 651 C C . VAL A 1 83 ? 2.753 8.380 -3.861 1.00 93.44 83 VAL A C 1
ATOM 653 O O . VAL A 1 83 ? 2.367 8.035 -2.740 1.00 93.44 83 VAL A O 1
ATOM 656 N N . GLU A 1 84 ? 3.718 9.285 -4.019 1.00 92.12 84 GLU A N 1
ATOM 657 C CA . GLU A 1 84 ? 4.372 9.953 -2.892 1.00 92.12 84 GLU A CA 1
ATOM 658 C C . GLU A 1 84 ? 3.377 10.803 -2.079 1.00 92.12 84 GLU A C 1
ATOM 660 O O . GLU A 1 84 ? 3.342 10.733 -0.848 1.00 92.12 84 GLU A O 1
ATOM 665 N N . THR A 1 85 ? 2.505 11.552 -2.756 1.00 91.62 85 THR A N 1
ATOM 666 C CA . THR A 1 85 ? 1.467 12.384 -2.125 1.00 91.62 85 THR A CA 1
ATOM 667 C C . THR A 1 85 ? 0.465 11.547 -1.335 1.00 91.62 85 THR A C 1
ATOM 669 O O . THR A 1 85 ? 0.155 11.872 -0.183 1.00 91.62 85 THR A O 1
ATOM 672 N N . LYS A 1 86 ? -0.008 10.442 -1.920 1.00 88.75 86 LYS A N 1
ATOM 673 C CA . LYS A 1 86 ? -0.911 9.489 -1.264 1.00 88.75 86 LYS A CA 1
ATOM 674 C C . LYS A 1 86 ? -0.252 8.857 -0.039 1.00 88.75 86 LYS A C 1
ATOM 676 O O . LYS A 1 86 ? -0.841 8.863 1.039 1.00 88.75 86 LYS A O 1
ATOM 681 N N . THR A 1 87 ? 1.006 8.430 -0.160 1.00 87.62 87 THR A N 1
ATOM 682 C CA . THR A 1 87 ? 1.788 7.865 0.955 1.00 87.62 87 THR A CA 1
ATOM 683 C C . THR A 1 87 ? 1.941 8.863 2.108 1.00 87.62 87 THR A C 1
ATOM 685 O O . THR A 1 87 ? 1.771 8.509 3.275 1.00 87.62 87 THR A O 1
ATOM 688 N N . ASN A 1 88 ? 2.229 10.131 1.805 1.00 87.12 88 ASN A N 1
ATOM 689 C CA . ASN A 1 88 ? 2.374 11.173 2.824 1.00 87.12 88 ASN A CA 1
ATOM 690 C C . ASN A 1 88 ? 1.037 11.536 3.482 1.00 87.12 88 ASN A C 1
ATOM 692 O O . ASN A 1 88 ? 0.984 11.752 4.694 1.00 87.12 88 ASN A O 1
ATOM 696 N N . THR A 1 89 ? -0.047 11.565 2.705 1.00 86.06 89 THR A N 1
ATOM 697 C CA . THR A 1 89 ? -1.407 11.764 3.224 1.00 86.06 89 THR A CA 1
ATOM 698 C C . THR A 1 89 ? -1.800 10.631 4.168 1.00 86.06 89 THR A C 1
ATOM 700 O O . THR A 1 89 ? -2.228 10.909 5.285 1.00 86.06 89 THR A O 1
ATOM 703 N N . ALA A 1 90 ? -1.549 9.375 3.786 1.00 80.44 90 ALA A N 1
ATOM 704 C CA . ALA A 1 90 ? -1.795 8.206 4.630 1.00 80.44 90 ALA A CA 1
ATOM 705 C C . ALA A 1 90 ? -1.078 8.305 5.987 1.00 80.44 90 ALA A C 1
ATOM 707 O O . ALA A 1 90 ? -1.685 8.068 7.032 1.00 80.44 90 ALA A O 1
ATOM 708 N N . GLY A 1 91 ? 0.184 8.746 5.996 1.00 77.94 91 GLY A N 1
ATOM 709 C CA . GLY A 1 91 ? 0.928 8.958 7.239 1.00 77.94 91 GLY A CA 1
ATOM 710 C C . GLY A 1 91 ? 0.329 10.032 8.134 1.00 77.94 91 GLY A C 1
ATOM 711 O O . GLY A 1 91 ? 0.192 9.817 9.338 1.00 77.94 91 GLY A O 1
ATOM 712 N N . ARG A 1 92 ? -0.096 11.157 7.550 1.00 79.38 92 ARG A N 1
ATOM 713 C CA . ARG A 1 92 ? -0.781 12.224 8.293 1.00 79.38 92 ARG A CA 1
ATOM 714 C C . ARG A 1 92 ? -2.092 11.729 8.896 1.00 79.38 92 ARG A C 1
ATOM 716 O O . ARG A 1 92 ? -2.333 11.995 10.067 1.00 79.38 92 ARG A O 1
ATOM 723 N N . THR A 1 93 ? -2.883 10.969 8.141 1.00 72.50 93 THR A N 1
ATOM 724 C CA . THR A 1 93 ? -4.113 10.326 8.623 1.00 72.50 93 THR A CA 1
ATOM 725 C C . THR A 1 93 ? -3.817 9.413 9.818 1.00 72.50 93 THR A C 1
ATOM 727 O O . THR A 1 93 ? -4.416 9.579 10.877 1.00 72.50 93 THR A O 1
ATOM 730 N N . PHE A 1 94 ? -2.836 8.511 9.721 1.00 68.06 94 PHE A N 1
ATOM 731 C CA . PHE A 1 94 ? -2.468 7.629 10.839 1.00 68.06 94 PHE A CA 1
ATOM 732 C C . PHE A 1 94 ? -2.068 8.396 12.108 1.00 68.06 94 PHE A C 1
ATOM 734 O O . PHE A 1 94 ? -2.490 8.027 13.206 1.00 68.06 94 PHE A O 1
ATOM 741 N N . SER A 1 95 ? -1.287 9.473 11.966 1.00 69.31 95 SER A N 1
ATOM 742 C CA . SER A 1 95 ? -0.893 10.325 13.093 1.00 69.31 95 SER A CA 1
ATOM 743 C C . SER A 1 95 ? -2.064 11.116 13.681 1.00 69.31 95 SER A C 1
ATOM 745 O O . SER A 1 95 ? -2.187 11.178 14.903 1.00 69.31 95 SER A O 1
ATOM 747 N N . GLN A 1 96 ? -2.930 11.694 12.840 1.00 70.31 96 GLN A N 1
ATOM 748 C CA . GLN A 1 96 ? -4.104 12.461 13.277 1.00 70.31 96 GLN A CA 1
ATOM 749 C C . GLN A 1 96 ? -5.069 11.607 14.098 1.00 70.31 96 GLN A C 1
ATOM 751 O O . GLN A 1 96 ? -5.585 12.062 15.114 1.00 70.31 96 GLN A O 1
ATOM 756 N N . TYR A 1 97 ? -5.263 10.353 13.695 1.00 63.44 97 TYR A N 1
ATOM 757 C CA . TYR A 1 97 ? -6.214 9.450 14.336 1.00 63.44 97 TYR A CA 1
ATOM 758 C C . TYR A 1 97 ? -5.599 8.557 15.422 1.00 63.44 97 TYR A C 1
ATOM 760 O O . TYR A 1 97 ? -6.257 7.634 15.897 1.00 63.44 97 TYR A O 1
ATOM 768 N N . GLN A 1 98 ? -4.346 8.822 15.820 1.00 61.81 98 GLN A N 1
ATOM 769 C CA . GLN A 1 98 ? -3.619 8.099 16.875 1.00 61.81 98 GLN A CA 1
ATOM 770 C C . GLN A 1 98 ? -3.694 6.564 16.743 1.00 61.81 98 GLN A C 1
ATOM 772 O O . GLN A 1 98 ? -3.704 5.839 17.741 1.00 61.81 98 GLN A O 1
ATOM 777 N N . LEU A 1 99 ? -3.736 6.054 15.509 1.00 60.59 99 LEU A N 1
ATOM 778 C CA . LEU A 1 99 ? -3.861 4.624 15.244 1.00 60.59 99 LEU A CA 1
ATOM 779 C C . LEU A 1 99 ? -2.555 3.916 15.636 1.00 60.59 99 LEU A C 1
ATOM 781 O O . LEU A 1 99 ? -1.489 4.220 15.102 1.00 60.59 99 LEU A O 1
ATOM 785 N N . ARG A 1 100 ? -2.634 2.965 16.578 1.00 52.62 100 ARG A N 1
ATOM 786 C CA . ARG A 1 100 ? -1.473 2.230 17.133 1.00 52.62 100 ARG A CA 1
ATOM 787 C C . ARG A 1 100 ? -1.345 0.781 16.642 1.00 52.62 100 ARG A C 1
ATOM 789 O O . ARG A 1 100 ? -0.520 0.038 17.166 1.00 52.62 100 ARG A O 1
ATOM 796 N N . GLY A 1 101 ? -2.150 0.361 15.668 1.00 50.00 101 GLY A N 1
ATOM 797 C CA . GLY A 1 101 ? -2.106 -1.000 15.132 1.00 50.00 101 GLY A CA 1
ATOM 798 C C . GLY A 1 101 ? -2.937 -1.174 13.863 1.00 50.00 101 GLY A C 1
ATOM 799 O O . GLY A 1 101 ? -3.843 -0.387 13.603 1.00 50.00 101 GLY A O 1
ATOM 800 N N . VAL A 1 102 ? -2.611 -2.207 13.083 1.00 54.91 102 VAL A N 1
ATOM 801 C CA . VAL A 1 102 ? -3.414 -2.704 11.953 1.00 54.91 102 VAL A CA 1
ATOM 802 C C . VAL A 1 102 ? -3.831 -4.157 12.218 1.00 54.91 102 VAL A C 1
ATOM 804 O O . VAL A 1 102 ? -3.061 -4.873 12.860 1.00 54.91 102 VAL A O 1
ATOM 807 N N . PRO A 1 103 ? -5.005 -4.610 11.739 1.00 52.97 103 PRO A N 1
ATOM 808 C CA . PRO A 1 103 ? -6.012 -3.838 11.009 1.00 52.97 103 PRO A CA 1
ATOM 809 C C . PRO A 1 103 ? -6.812 -2.906 11.938 1.00 52.97 103 PRO A C 1
ATOM 811 O O . PRO A 1 103 ? -7.300 -3.325 12.988 1.00 52.97 103 PRO A O 1
ATOM 814 N N . ALA A 1 104 ? -6.948 -1.641 11.534 1.00 54.78 104 ALA A N 1
ATOM 815 C CA . ALA A 1 104 ? -7.820 -0.654 12.162 1.00 54.78 104 ALA A CA 1
ATOM 816 C C . ALA A 1 104 ? -8.804 -0.128 11.113 1.00 54.78 104 ALA A C 1
ATOM 818 O O . ALA A 1 104 ? -8.414 0.184 9.988 1.00 54.78 104 ALA A O 1
ATOM 819 N N . PHE A 1 105 ? -10.073 -0.048 11.483 1.00 59.12 105 PHE A N 1
ATOM 820 C CA . PHE A 1 105 ? -11.165 0.430 10.654 1.00 59.12 105 PHE A CA 1
ATOM 821 C C . PHE A 1 105 ? -11.613 1.778 11.183 1.00 59.12 105 PHE A C 1
ATOM 823 O O . PHE A 1 105 ? -11.839 1.944 12.381 1.00 59.12 105 PHE A O 1
ATOM 830 N N . MET A 1 106 ? -11.745 2.730 10.269 1.00 55.75 106 MET A N 1
ATOM 831 C CA . MET A 1 106 ? -12.356 4.016 10.543 1.00 55.75 106 MET A CA 1
ATOM 832 C C . MET A 1 106 ? -13.739 4.039 9.916 1.00 55.75 106 MET A C 1
ATOM 834 O O . MET A 1 106 ? -13.865 3.841 8.709 1.00 55.75 106 MET A O 1
ATOM 838 N N . VAL A 1 107 ? -14.761 4.288 10.725 1.00 57.56 107 VAL A N 1
ATOM 839 C CA . VAL A 1 107 ? -16.147 4.394 10.267 1.00 57.56 107 VAL A CA 1
ATOM 840 C C . VAL A 1 107 ? -16.610 5.836 10.461 1.00 57.56 107 VAL A C 1
ATOM 842 O O . VAL A 1 107 ? -16.400 6.428 11.523 1.00 57.56 107 VAL A O 1
ATOM 845 N N . ASN A 1 108 ? -17.159 6.430 9.397 1.00 50.78 108 ASN A N 1
ATOM 846 C CA . ASN A 1 108 ? -17.645 7.817 9.338 1.00 50.78 108 ASN A CA 1
ATOM 847 C C . ASN A 1 108 ? -16.621 8.898 9.750 1.00 50.78 108 ASN A C 1
ATOM 849 O O . ASN A 1 108 ? -16.997 9.997 10.141 1.00 50.78 108 ASN A O 1
ATOM 853 N N . GLY A 1 109 ? -15.313 8.607 9.691 1.00 54.31 109 GLY A N 1
ATOM 854 C CA . GLY A 1 109 ? -14.258 9.552 10.095 1.00 54.31 109 GLY A CA 1
ATOM 855 C C . GLY A 1 109 ? -14.241 9.896 11.594 1.00 54.31 109 GLY A C 1
ATOM 856 O O . GLY A 1 109 ? -13.451 10.739 12.015 1.00 54.31 109 GLY A O 1
ATOM 857 N N . GLN A 1 110 ? -15.099 9.247 12.387 1.00 51.94 110 GLN A N 1
ATOM 858 C CA . GLN A 1 110 ? -15.371 9.573 13.788 1.00 51.94 110 GLN A CA 1
ATOM 859 C C . GLN A 1 110 ? -15.073 8.399 14.727 1.00 51.94 110 GLN A C 1
ATOM 861 O O . GLN A 1 110 ? -14.685 8.613 15.875 1.00 51.94 110 GLN A O 1
ATOM 866 N N . TYR A 1 111 ? -15.210 7.164 14.241 1.00 48.75 111 TYR A N 1
ATOM 867 C CA . TYR A 1 111 ? -15.077 5.966 15.061 1.00 48.75 111 TYR A CA 1
ATOM 868 C C . TYR A 1 111 ? -13.926 5.097 14.574 1.00 48.75 111 TYR A C 1
ATOM 870 O O . TYR A 1 111 ? -13.835 4.788 13.387 1.00 48.75 111 TYR A O 1
ATOM 878 N N . THR A 1 112 ? -13.056 4.686 15.494 1.00 52.47 112 THR A N 1
ATOM 879 C CA . THR A 1 112 ? -11.974 3.736 15.231 1.00 52.47 112 THR A CA 1
ATOM 880 C C . THR A 1 112 ? -12.290 2.400 15.901 1.00 52.47 112 THR A C 1
ATOM 882 O O . THR A 1 112 ? -12.665 2.346 17.069 1.00 52.47 112 THR A O 1
ATOM 885 N N . THR A 1 113 ? -12.155 1.305 15.159 1.00 51.06 113 THR A N 1
ATOM 886 C CA . THR A 1 113 ? -12.226 -0.064 15.688 1.00 51.06 113 THR A CA 1
ATOM 887 C C . THR A 1 113 ? -11.070 -0.889 15.126 1.00 51.06 113 THR A C 1
ATOM 889 O O . THR A 1 113 ? -10.410 -0.492 14.171 1.00 51.06 113 THR A O 1
ATOM 892 N N . SER A 1 114 ? -10.749 -2.017 15.737 1.00 55.03 114 SER A N 1
ATOM 893 C CA . SER A 1 114 ? -9.715 -2.953 15.282 1.00 55.03 114 SER A CA 1
ATOM 894 C C . SER A 1 114 ? -10.098 -4.351 15.740 1.00 55.03 114 SER A C 1
ATOM 896 O O . SER A 1 114 ? -10.880 -4.475 16.677 1.00 55.03 114 SER A O 1
ATOM 898 N N . VAL A 1 115 ? -9.520 -5.405 15.159 1.00 53.69 115 VAL A N 1
ATOM 899 C CA . VAL A 1 115 ? -9.772 -6.789 15.625 1.00 53.69 115 VAL A CA 1
ATOM 900 C C . VAL A 1 115 ? -9.482 -6.924 17.125 1.00 53.69 115 VAL A C 1
ATOM 902 O O . VAL A 1 115 ? -10.230 -7.556 17.859 1.00 53.69 115 VAL A O 1
ATOM 905 N N . LYS A 1 116 ? -8.446 -6.235 17.620 1.00 47.66 116 LYS A N 1
ATOM 906 C CA . LYS A 1 116 ? -8.096 -6.224 19.047 1.00 47.66 116 LYS A CA 1
ATOM 907 C C . LYS A 1 116 ? -9.121 -5.492 19.926 1.00 47.66 116 LYS A C 1
ATOM 909 O O . LYS A 1 116 ? -9.233 -5.810 21.102 1.00 47.66 116 LYS A O 1
ATOM 914 N N . MET A 1 117 ? -9.825 -4.500 19.381 1.00 52.97 117 MET A N 1
ATOM 915 C CA . MET A 1 117 ? -10.909 -3.797 20.082 1.00 52.97 117 MET A CA 1
ATOM 916 C C . MET A 1 117 ? -12.239 -4.543 19.985 1.00 52.97 117 MET A C 1
ATOM 918 O O . MET A 1 11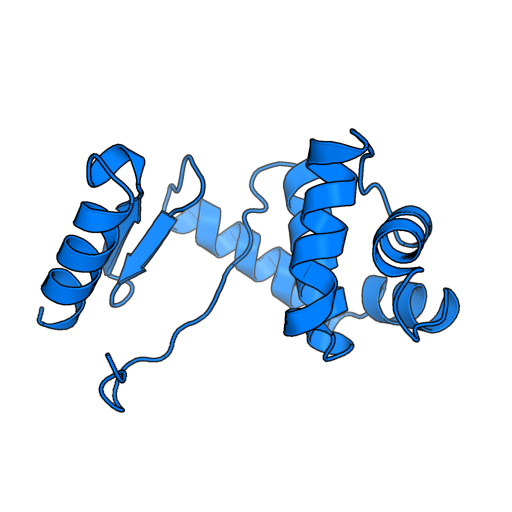7 ? -13.049 -4.429 20.897 1.00 52.97 117 MET A O 1
ATOM 922 N N . ALA A 1 118 ? -12.457 -5.269 18.889 1.00 54.56 118 ALA A N 1
ATOM 923 C CA . ALA A 1 118 ? -13.679 -6.014 18.637 1.00 54.56 118 ALA A CA 1
ATOM 924 C C . ALA A 1 118 ? -13.699 -7.383 19.330 1.00 54.56 118 ALA A C 1
ATOM 926 O O . ALA A 1 118 ? -14.775 -7.849 19.657 1.00 54.56 118 ALA A O 1
ATOM 927 N N . GLY A 1 119 ? -12.535 -7.987 19.595 1.00 51.88 119 GLY A N 1
ATOM 928 C CA . GLY A 1 119 ? -12.411 -9.295 20.252 1.00 51.88 119 GLY A CA 1
ATOM 929 C C . GLY A 1 119 ? -12.109 -10.431 19.272 1.00 51.88 119 GLY A C 1
ATOM 930 O O . GLY A 1 119 ? -11.280 -11.292 19.571 1.00 51.88 119 GLY A O 1
ATOM 931 N N . SER A 1 120 ? -12.671 -10.371 18.064 1.00 56.88 120 SER A N 1
ATOM 932 C CA . SER A 1 120 ? -12.476 -11.340 16.978 1.00 56.88 120 SER A CA 1
ATOM 933 C C . SER A 1 120 ? -12.706 -10.703 15.594 1.00 56.88 120 SER A C 1
ATOM 935 O O . SER A 1 120 ? -13.166 -9.563 15.488 1.00 56.88 120 SER A O 1
ATOM 937 N N . GLU A 1 121 ? -12.353 -11.406 14.508 1.00 53.56 121 GLU A N 1
ATOM 938 C CA . GLU A 1 121 ? -12.654 -10.947 13.138 1.00 53.56 121 GLU A CA 1
ATOM 939 C C . GLU A 1 121 ? -14.162 -10.891 12.857 1.00 53.56 121 GLU A C 1
ATOM 941 O O . GLU A 1 121 ? -14.607 -10.014 12.122 1.00 53.56 121 GLU A O 1
ATOM 946 N N . GLU A 1 122 ? -14.954 -11.781 13.454 1.00 60.53 122 GLU A N 1
ATOM 947 C CA . GLU A 1 122 ? -16.411 -11.810 13.284 1.00 60.53 122 GLU A CA 1
ATOM 948 C C . GLU A 1 122 ? -17.069 -10.615 13.986 1.00 60.53 122 GLU A C 1
ATOM 950 O O . GLU A 1 122 ? -17.808 -9.855 13.354 1.00 60.53 122 GLU A O 1
ATOM 955 N N . GLU A 1 123 ? -16.700 -10.357 15.244 1.00 59.78 123 GLU A N 1
ATOM 956 C CA . GLU A 1 123 ? -17.190 -9.203 16.013 1.00 59.78 123 GLU A CA 1
ATOM 957 C C . GLU A 1 123 ? -16.771 -7.869 15.387 1.00 59.78 123 GLU A C 1
ATOM 959 O O . GLU A 1 123 ? -17.480 -6.866 15.484 1.00 59.78 123 GLU A O 1
ATOM 964 N N . LEU A 1 124 ? -15.634 -7.833 14.689 1.00 55.62 124 LEU A N 1
ATOM 965 C CA . LEU A 1 124 ? -15.199 -6.642 13.971 1.00 55.62 124 LEU A CA 1
ATOM 966 C C . LEU A 1 124 ? -16.213 -6.229 12.899 1.00 55.62 124 LEU A C 1
ATOM 968 O O . LEU A 1 124 ? -16.526 -5.042 12.790 1.00 55.62 124 LEU A O 1
ATOM 972 N N . PHE A 1 125 ? -16.726 -7.173 12.109 1.00 58.19 125 PHE A N 1
ATOM 973 C CA . PHE A 1 125 ? -17.709 -6.854 11.073 1.00 58.19 125 PHE A CA 1
ATOM 974 C C . PHE A 1 125 ? -19.063 -6.453 11.672 1.00 58.19 125 PHE A C 1
ATOM 976 O O . PHE A 1 125 ? -19.732 -5.583 11.111 1.00 58.19 125 PHE A O 1
ATOM 983 N N . GLU A 1 126 ? -19.437 -6.994 12.835 1.00 59.91 126 GLU A N 1
ATOM 984 C CA . GLU A 1 126 ? -20.622 -6.549 13.581 1.00 59.91 126 GLU A CA 1
ATOM 985 C C . GLU A 1 126 ? -20.475 -5.110 14.092 1.00 59.91 126 GLU A C 1
ATOM 987 O O . GLU A 1 126 ? -21.362 -4.282 13.876 1.00 59.91 126 GLU A O 1
ATOM 992 N N . VAL A 1 127 ? -19.327 -4.772 14.688 1.00 57.06 127 VAL A N 1
ATOM 993 C CA . VAL A 1 127 ? -19.024 -3.411 15.157 1.00 57.06 127 VAL A CA 1
ATOM 994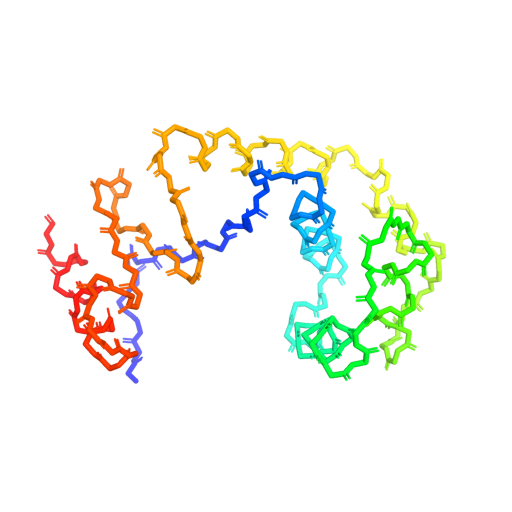 C C . VAL A 1 127 ? -18.964 -2.428 13.987 1.00 57.06 127 VAL A C 1
ATOM 996 O O . VAL A 1 127 ? -19.505 -1.329 14.084 1.00 57.06 127 VAL A O 1
ATOM 999 N N . VAL A 1 128 ? -18.357 -2.808 12.858 1.00 55.56 128 VAL A N 1
ATOM 1000 C CA . VAL A 1 128 ? -18.338 -1.974 11.644 1.00 55.56 128 VAL A CA 1
ATOM 1001 C C . VAL A 1 128 ? -19.760 -1.728 11.134 1.00 55.56 128 VAL A C 1
ATOM 1003 O O . VAL A 1 128 ? -20.103 -0.580 10.862 1.00 55.56 128 VAL A O 1
ATOM 1006 N N . ASN A 1 129 ? -20.610 -2.756 11.063 1.00 58.53 129 ASN A N 1
ATOM 1007 C CA . ASN A 1 129 ? -22.007 -2.603 10.646 1.00 58.53 129 ASN A CA 1
ATOM 1008 C C . ASN A 1 129 ? -22.820 -1.730 11.615 1.00 58.53 129 ASN A C 1
ATOM 1010 O O . ASN A 1 129 ? -23.607 -0.897 11.167 1.00 58.53 129 ASN A O 1
ATOM 1014 N N . PHE A 1 130 ? -22.606 -1.864 12.926 1.00 60.38 130 PHE A N 1
ATOM 1015 C CA . PHE A 1 130 ? -23.244 -1.011 13.930 1.00 60.38 130 PHE A CA 1
ATOM 1016 C C . PHE A 1 130 ? -22.837 0.461 13.779 1.00 60.38 130 PHE A C 1
ATOM 1018 O O . PHE A 1 130 ? -23.688 1.350 13.815 1.00 60.38 130 PHE A O 1
ATOM 1025 N N . LEU A 1 131 ? -21.544 0.726 13.575 1.00 55.06 131 LEU A N 1
ATOM 1026 C CA . LEU A 1 131 ? -21.016 2.081 13.406 1.00 55.06 131 LEU A CA 1
ATOM 1027 C C . LEU A 1 131 ? -21.423 2.720 12.070 1.00 55.06 131 LEU A C 1
ATOM 1029 O O . LEU A 1 131 ? -21.467 3.940 11.982 1.00 55.06 131 LEU A O 1
ATOM 1033 N N . LEU A 1 132 ? -21.739 1.926 11.042 1.00 55.91 132 LEU A N 1
ATOM 1034 C CA . LEU A 1 132 ? -22.273 2.434 9.773 1.00 55.91 132 LEU A CA 1
ATOM 1035 C C . LEU A 1 132 ? -23.713 2.960 9.897 1.00 55.91 132 LEU A C 1
ATOM 1037 O O . LEU A 1 132 ? -24.131 3.769 9.074 1.00 55.91 132 LEU A O 1
ATOM 1041 N N . GLY A 1 133 ? -24.467 2.509 10.905 1.00 57.16 133 GLY A N 1
ATOM 1042 C CA . GLY A 1 133 ? -25.828 2.975 11.195 1.00 57.16 133 GLY A CA 1
ATOM 1043 C C . GLY A 1 133 ? -25.908 4.168 12.157 1.00 57.16 133 GLY A C 1
ATOM 1044 O O . GLY A 1 133 ? -27.012 4.529 12.567 1.00 57.16 133 GLY A O 1
ATOM 1045 N N . LYS A 1 134 ? -24.763 4.736 12.555 1.00 51.78 134 LYS A N 1
ATOM 1046 C CA . LYS A 1 134 ? -24.620 5.863 13.487 1.00 51.78 134 LYS A CA 1
ATOM 1047 C C . LYS A 1 134 ? -24.178 7.123 12.753 1.00 51.78 134 LYS A C 1
ATOM 1049 O O . LYS A 1 134 ? -24.782 8.172 13.056 1.00 51.78 134 LYS A O 1
#

pLDDT: mean 75.17, std 17.05, range [39.59, 96.75]

Foldseek 3Di:
DDDDPPDDDDDQFDDQDPQSLLVSLLCQLCVVVVNNVPLPVLLVCCCPVVVDGRDALVVSCVSCVVDPDDSVSSNCSSPDPVSVVSSVVSNVLCVVVVPPDPPWDDAPVPDIDHCVRQVHPVSRVVVNVVSNVD